Protein AF-A0A8T2PNX4-F1 (afdb_monomer_lite)

Foldseek 3Di:
DDDPDDDDDPDQPPDPDFDADEPDPDPDPLVVVVVLLSDQVSLVVQAAADDPPPPPDDDPDDPDPRDDRHDDPDDDDDDPVPDDPQKDKDWPHKHWYSPCPPVDSDTDIDTDIDIDGPPPPD

Radius of gyration: 19.98 Å; chains: 1; bounding box: 43×28×71 Å

Structure (mmCIF, N/CA/C/O backbone):
data_AF-A0A8T2PNX4-F1
#
_entry.id   AF-A0A8T2PNX4-F1
#
loop_
_atom_site.group_PDB
_atom_site.id
_atom_site.type_symbol
_atom_site.label_atom_id
_atom_site.label_alt_id
_atom_site.label_comp_id
_atom_site.label_asym_id
_atom_site.label_entity_id
_atom_site.label_seq_id
_atom_site.pdbx_PDB_ins_code
_atom_site.Cartn_x
_atom_site.Cartn_y
_atom_site.Cartn_z
_atom_site.occupancy
_atom_site.B_iso_or_equiv
_atom_site.auth_seq_id
_atom_site.auth_comp_id
_atom_site.auth_asym_id
_atom_site.auth_atom_id
_atom_site.pdbx_PDB_model_num
ATOM 1 N N . MET A 1 1 ? 21.455 2.972 33.549 1.00 36.16 1 MET A N 1
ATOM 2 C CA . MET A 1 1 ? 21.535 3.630 32.225 1.00 36.16 1 MET A CA 1
ATOM 3 C C . MET A 1 1 ? 20.439 3.042 31.347 1.00 36.16 1 MET A C 1
ATOM 5 O O . MET A 1 1 ? 20.545 1.886 30.968 1.00 36.16 1 MET A O 1
ATOM 9 N N . SER A 1 2 ? 19.340 3.772 31.134 1.00 36.62 2 SER A N 1
ATOM 10 C CA . SER A 1 2 ? 18.197 3.290 30.344 1.00 36.62 2 SER A CA 1
ATOM 11 C C . SER A 1 2 ? 18.460 3.551 28.862 1.00 36.62 2 SER A C 1
ATOM 13 O O . SER A 1 2 ? 18.650 4.699 28.459 1.00 36.62 2 SER A O 1
ATOM 15 N N . VAL A 1 3 ? 18.536 2.491 28.057 1.00 37.88 3 VAL A N 1
ATOM 16 C CA . VAL A 1 3 ? 18.733 2.596 26.608 1.00 37.88 3 VAL A CA 1
ATOM 17 C C . VAL A 1 3 ? 17.356 2.780 25.975 1.00 37.88 3 VAL A C 1
ATOM 19 O O . VAL A 1 3 ? 16.639 1.817 25.722 1.00 37.88 3 VAL A O 1
ATOM 22 N N . GLY A 1 4 ? 16.954 4.036 25.779 1.00 39.12 4 GLY A N 1
ATOM 23 C CA . GLY A 1 4 ? 15.709 4.360 25.086 1.00 39.12 4 GLY A CA 1
ATOM 24 C C . GLY A 1 4 ? 15.716 3.861 23.630 1.00 39.12 4 GLY A C 1
ATOM 25 O O . GLY A 1 4 ? 16.785 3.754 23.017 1.00 39.12 4 GLY A O 1
ATOM 26 N N . PRO A 1 5 ? 14.545 3.561 23.041 1.00 39.06 5 PRO A N 1
ATOM 27 C CA . PRO A 1 5 ? 14.461 3.070 21.672 1.00 39.06 5 PRO A CA 1
ATOM 28 C C . PRO A 1 5 ? 14.992 4.124 20.690 1.00 39.06 5 PRO A C 1
ATOM 30 O O . PRO A 1 5 ? 14.488 5.247 20.612 1.00 39.06 5 PRO A O 1
ATOM 33 N N . LYS A 1 6 ? 16.029 3.753 19.925 1.00 39.56 6 LYS A N 1
ATOM 34 C CA . LYS A 1 6 ? 16.605 4.574 18.850 1.00 39.56 6 LYS A CA 1
ATOM 35 C C . LYS A 1 6 ? 15.525 4.877 17.808 1.00 39.56 6 LYS A C 1
ATOM 37 O O . LYS A 1 6 ? 15.164 4.015 17.006 1.00 39.56 6 LYS A O 1
ATOM 42 N N . ARG A 1 7 ? 15.030 6.117 17.807 1.00 39.22 7 ARG A N 1
ATOM 43 C CA . ARG A 1 7 ? 14.176 6.655 16.741 1.00 39.22 7 ARG A CA 1
ATOM 44 C C . ARG A 1 7 ? 14.947 6.572 15.419 1.00 39.22 7 ARG A C 1
ATOM 46 O O . ARG A 1 7 ? 16.038 7.126 15.302 1.00 39.22 7 ARG A O 1
ATOM 53 N N . ARG A 1 8 ? 14.406 5.834 14.444 1.00 47.88 8 ARG A N 1
ATOM 54 C CA . ARG A 1 8 ? 14.965 5.757 13.086 1.00 47.88 8 ARG A CA 1
ATOM 55 C C . ARG A 1 8 ? 14.758 7.106 12.383 1.00 47.88 8 ARG A C 1
ATOM 57 O O . ARG A 1 8 ? 13.698 7.705 12.574 1.00 47.88 8 ARG A O 1
ATOM 64 N N . PRO A 1 9 ? 15.718 7.587 11.578 1.00 34.56 9 PRO A N 1
ATOM 65 C CA . PRO A 1 9 ? 15.535 8.821 10.832 1.00 34.56 9 PRO A CA 1
ATOM 66 C C . PRO A 1 9 ? 14.497 8.589 9.731 1.00 34.56 9 PRO A C 1
ATOM 68 O O . PRO A 1 9 ? 14.664 7.720 8.879 1.00 34.56 9 PRO A O 1
ATOM 71 N N . ALA A 1 10 ? 13.415 9.363 9.761 1.00 47.12 10 ALA A N 1
ATOM 72 C CA . ALA A 1 10 ? 12.590 9.582 8.585 1.00 47.12 10 ALA A CA 1
ATOM 73 C C . ALA A 1 10 ? 13.311 10.638 7.742 1.00 47.12 10 ALA A C 1
ATOM 75 O O . ALA A 1 10 ? 13.314 11.811 8.107 1.00 47.12 10 ALA A O 1
ATOM 76 N N . LEU A 1 11 ? 13.974 10.223 6.665 1.00 44.66 11 LEU A N 1
ATOM 77 C CA . LEU A 1 11 ? 14.591 11.144 5.715 1.00 44.66 11 LEU A CA 1
ATOM 78 C C . LEU A 1 11 ? 14.023 10.857 4.324 1.00 44.66 11 LEU A C 1
ATOM 80 O O . LEU A 1 11 ? 14.164 9.747 3.825 1.00 44.66 11 LEU A O 1
ATOM 84 N N . GLY A 1 12 ? 13.348 11.849 3.740 1.00 37.44 12 GLY A N 1
ATOM 85 C CA . GLY A 1 12 ? 12.745 11.765 2.409 1.00 37.44 12 GLY A CA 1
ATOM 86 C C . GLY A 1 12 ? 11.480 12.616 2.282 1.00 37.44 12 GLY A C 1
ATOM 87 O O . GLY A 1 12 ? 10.376 12.088 2.228 1.00 37.44 12 GLY A O 1
ATOM 88 N N . SER A 1 13 ? 11.629 13.942 2.237 1.00 37.69 13 SER A N 1
ATOM 89 C CA . SER A 1 13 ? 10.550 14.945 2.147 1.00 37.69 13 SER A CA 1
ATOM 90 C C . SER A 1 13 ? 9.967 15.142 0.733 1.00 37.69 13 SER A C 1
ATOM 92 O O . SER A 1 13 ? 9.469 16.218 0.418 1.00 37.69 13 SER A O 1
ATOM 94 N N . GLY A 1 14 ? 10.032 14.128 -0.135 1.00 42.44 14 GLY A N 1
ATOM 95 C CA . GLY A 1 14 ? 9.586 14.217 -1.536 1.00 42.44 14 GLY A CA 1
ATOM 96 C C . GLY A 1 14 ? 8.459 13.258 -1.929 1.00 42.44 14 GLY A C 1
ATOM 97 O O . GLY A 1 14 ? 8.030 13.262 -3.080 1.00 42.44 14 GLY A O 1
ATOM 98 N N . TRP A 1 15 ? 7.978 12.418 -1.008 1.00 42.00 15 TRP A N 1
ATOM 99 C CA . TRP A 1 15 ? 6.952 11.415 -1.297 1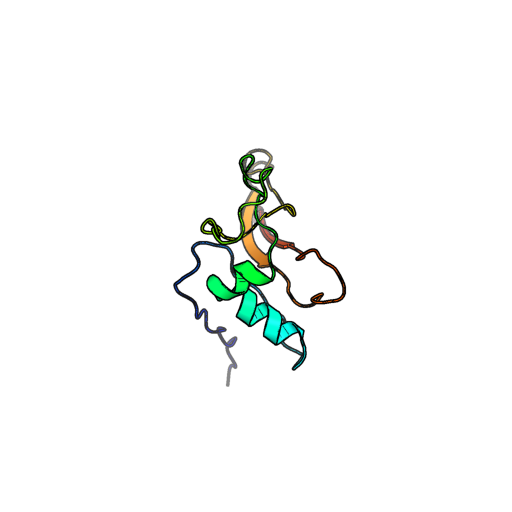.00 42.00 15 TRP A CA 1
ATOM 100 C C . TRP A 1 15 ? 5.709 11.674 -0.444 1.00 42.00 15 TRP A C 1
ATOM 102 O O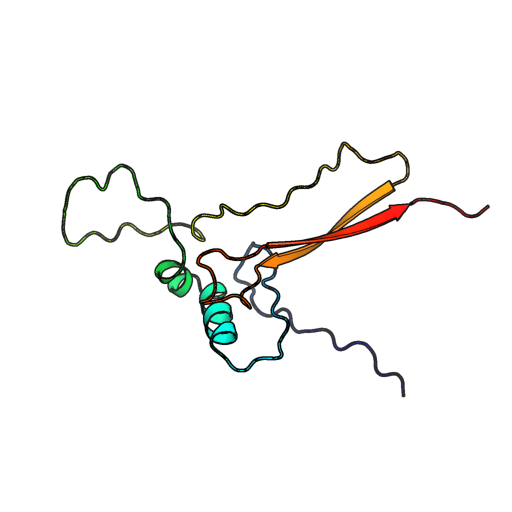 . TRP A 1 15 ? 5.710 11.410 0.752 1.00 42.00 15 TRP A O 1
ATOM 112 N N . ASN A 1 16 ? 4.615 12.134 -1.060 1.00 46.19 16 ASN A N 1
ATOM 113 C CA . ASN A 1 16 ? 3.291 12.194 -0.413 1.00 46.19 16 ASN A CA 1
ATOM 114 C C . ASN A 1 16 ? 2.630 10.798 -0.317 1.00 46.19 16 ASN A C 1
ATOM 116 O O . ASN A 1 16 ? 1.408 10.678 -0.354 1.00 46.19 16 ASN A O 1
ATOM 120 N N . GLY A 1 17 ? 3.431 9.730 -0.268 1.00 48.94 17 GLY A N 1
ATOM 121 C CA . GLY A 1 17 ? 2.977 8.344 -0.211 1.00 48.94 17 GLY A CA 1
ATOM 122 C C . GLY A 1 17 ? 3.480 7.615 1.042 1.00 48.94 17 GLY A C 1
ATOM 123 O O . GLY A 1 17 ? 4.257 8.172 1.818 1.00 48.94 17 GLY A O 1
ATOM 124 N N . PRO A 1 18 ? 3.042 6.366 1.267 1.00 55.56 18 PRO A N 1
ATOM 125 C CA . PRO A 1 18 ? 3.386 5.610 2.470 1.00 55.56 18 PRO A CA 1
ATOM 126 C C . PRO A 1 18 ? 4.891 5.378 2.692 1.00 55.56 18 PRO A C 1
ATOM 128 O O . PRO A 1 18 ? 5.674 5.286 1.753 1.00 55.56 18 PRO A O 1
ATOM 131 N N . LYS A 1 19 ? 5.317 5.212 3.945 1.00 64.25 19 LYS A N 1
ATOM 132 C CA . LYS A 1 19 ? 6.733 4.967 4.261 1.00 64.25 19 LYS A CA 1
ATOM 133 C C . LYS A 1 19 ? 7.183 3.622 3.682 1.00 64.25 19 LYS A C 1
ATOM 135 O O . LYS A 1 19 ? 6.589 2.590 3.975 1.00 64.25 19 LYS A O 1
ATOM 140 N N . ILE A 1 20 ? 8.253 3.605 2.893 1.00 60.41 20 ILE A N 1
ATOM 141 C CA . ILE A 1 20 ? 8.871 2.351 2.447 1.00 60.41 20 ILE A CA 1
ATOM 142 C C . ILE A 1 20 ? 9.672 1.797 3.631 1.00 60.41 20 ILE A C 1
ATOM 144 O O . ILE A 1 20 ? 10.553 2.473 4.161 1.00 60.41 20 ILE A O 1
ATOM 148 N N . SER A 1 21 ? 9.332 0.593 4.097 1.00 57.69 21 SER A N 1
ATOM 149 C CA . SER A 1 21 ? 9.952 -0.011 5.280 1.00 57.69 21 SER A CA 1
ATOM 150 C C . SER A 1 21 ? 10.894 -1.120 4.838 1.00 57.69 21 SER A C 1
ATOM 152 O O . SER A 1 21 ? 10.483 -2.113 4.243 1.00 57.69 21 SER A O 1
ATOM 154 N N . ALA A 1 22 ? 12.181 -0.957 5.138 1.00 53.28 22 ALA A N 1
ATOM 155 C CA . ALA A 1 22 ? 13.183 -1.996 4.955 1.00 53.28 22 ALA A CA 1
ATOM 156 C C . ALA A 1 22 ? 13.622 -2.519 6.327 1.00 53.28 22 ALA A C 1
ATOM 158 O O . ALA A 1 22 ? 14.186 -1.785 7.146 1.00 53.28 22 ALA A O 1
ATOM 159 N N . HIS A 1 23 ? 13.402 -3.807 6.593 1.00 49.88 23 HIS A N 1
ATOM 160 C CA . HIS A 1 23 ? 14.079 -4.481 7.697 1.00 49.88 23 HIS A CA 1
ATOM 161 C C . HIS A 1 23 ? 15.516 -4.785 7.253 1.00 49.88 23 HIS A C 1
ATOM 163 O O . HIS A 1 23 ? 15.800 -5.699 6.477 1.00 49.88 23 HIS A O 1
ATOM 169 N N . VAL A 1 24 ? 16.429 -3.908 7.675 1.00 46.88 24 VAL A N 1
ATOM 170 C CA . VAL A 1 24 ? 17.833 -3.927 7.268 1.00 46.88 24 VAL A CA 1
ATOM 171 C C . VAL A 1 24 ? 18.567 -5.023 8.030 1.00 46.88 24 VAL A C 1
ATOM 173 O O . VAL A 1 24 ? 18.960 -4.833 9.177 1.00 46.88 24 VAL A O 1
ATOM 176 N N . HIS A 1 25 ? 18.803 -6.146 7.358 1.00 46.75 25 HIS A N 1
ATOM 177 C CA . HIS A 1 25 ? 19.899 -7.060 7.692 1.00 46.75 25 HIS A CA 1
ATOM 178 C C . HIS A 1 25 ? 20.671 -7.560 6.467 1.00 46.75 25 HIS A C 1
ATOM 180 O O . HIS A 1 25 ? 21.436 -8.510 6.568 1.00 46.75 25 HIS A O 1
ATOM 186 N N . ASN A 1 26 ? 20.526 -6.914 5.304 1.00 44.06 26 ASN A N 1
ATOM 187 C CA . ASN A 1 26 ? 21.190 -7.390 4.094 1.00 44.06 26 ASN A CA 1
ATOM 188 C C . ASN A 1 26 ? 21.849 -6.250 3.297 1.00 44.06 26 ASN A C 1
ATOM 190 O O . ASN A 1 26 ? 21.220 -5.233 2.993 1.00 44.06 26 ASN A O 1
ATOM 194 N N . LYS A 1 27 ? 23.145 -6.391 2.991 1.00 48.28 27 LYS A N 1
ATOM 195 C CA . LYS A 1 27 ? 23.931 -5.481 2.134 1.00 48.28 27 LYS A CA 1
ATOM 196 C C . LYS A 1 27 ? 23.908 -5.975 0.673 1.00 48.28 27 LYS A C 1
ATOM 198 O O . LYS A 1 27 ? 24.950 -6.084 0.043 1.00 48.28 27 LYS A O 1
ATOM 203 N N . GLY A 1 28 ? 22.721 -6.308 0.160 1.00 61.03 28 GLY A N 1
ATOM 204 C CA . GLY A 1 28 ? 22.518 -6.910 -1.167 1.00 61.03 28 GLY A CA 1
ATOM 205 C C . GLY A 1 28 ? 21.592 -6.103 -2.100 1.00 61.03 28 GLY A C 1
ATOM 206 O O . GLY A 1 28 ? 21.278 -4.947 -1.793 1.00 61.03 28 GLY A O 1
ATOM 207 N N . PRO A 1 29 ? 21.114 -6.709 -3.212 1.00 63.00 29 PRO A N 1
ATOM 208 C CA . PRO A 1 29 ? 20.236 -6.098 -4.231 1.00 63.00 29 PRO A CA 1
ATOM 209 C C . PRO A 1 29 ? 19.015 -5.348 -3.672 1.00 63.00 29 PRO A C 1
ATOM 211 O O . PRO A 1 29 ? 18.592 -4.336 -4.228 1.00 63.00 29 PRO A O 1
ATOM 214 N N . VAL A 1 30 ? 18.521 -5.782 -2.510 1.00 65.62 30 VAL A N 1
ATOM 215 C CA . VAL A 1 30 ? 17.437 -5.156 -1.736 1.00 65.62 30 VAL A CA 1
ATOM 216 C C . VAL A 1 30 ? 17.673 -3.663 -1.469 1.00 65.62 30 VAL A C 1
ATOM 218 O O . VAL A 1 30 ? 16.759 -2.854 -1.616 1.00 65.62 30 VAL A O 1
ATOM 221 N N . ARG A 1 31 ? 18.906 -3.262 -1.116 1.00 68.81 31 ARG A N 1
ATOM 222 C CA . ARG A 1 31 ? 19.230 -1.844 -0.860 1.00 68.81 31 ARG A CA 1
ATOM 223 C C . ARG A 1 31 ? 19.169 -0.999 -2.128 1.00 68.81 31 ARG A C 1
ATOM 225 O O . ARG A 1 31 ? 18.819 0.172 -2.056 1.00 68.81 31 ARG A O 1
ATOM 232 N N . ARG A 1 32 ? 19.502 -1.586 -3.281 1.00 75.75 32 ARG A N 1
ATOM 233 C CA . ARG A 1 32 ? 19.473 -0.884 -4.569 1.00 75.75 32 ARG A CA 1
ATOM 234 C C . ARG A 1 32 ? 18.038 -0.545 -4.960 1.00 75.75 32 ARG A C 1
ATOM 236 O O . ARG A 1 32 ? 17.772 0.586 -5.337 1.00 75.75 32 ARG A O 1
ATOM 243 N N . ILE A 1 33 ? 17.119 -1.498 -4.816 1.00 80.38 33 ILE A N 1
ATOM 244 C CA . ILE A 1 33 ? 15.707 -1.287 -5.163 1.00 80.38 33 ILE A CA 1
ATOM 245 C C . ILE A 1 33 ? 15.022 -0.327 -4.189 1.00 80.38 33 ILE A C 1
ATOM 247 O O . ILE A 1 33 ? 14.204 0.476 -4.621 1.00 80.38 33 ILE A O 1
ATOM 251 N N . LEU A 1 34 ? 15.411 -0.323 -2.910 1.00 79.25 34 LEU A N 1
ATOM 252 C CA . LEU A 1 34 ? 14.959 0.704 -1.968 1.00 79.25 34 LEU A CA 1
ATOM 253 C C . LEU A 1 34 ? 15.298 2.121 -2.462 1.00 79.25 34 LEU A C 1
ATOM 255 O O . LEU A 1 34 ? 14.402 2.950 -2.582 1.00 79.25 34 LEU A O 1
ATOM 259 N N . LEU A 1 35 ? 16.562 2.366 -2.822 1.00 81.12 35 LEU A N 1
ATOM 260 C CA . LEU A 1 35 ? 17.001 3.664 -3.349 1.00 81.12 35 LEU A CA 1
ATOM 261 C C . LEU A 1 35 ? 16.260 4.024 -4.647 1.00 81.12 35 LEU A C 1
ATOM 263 O O . LEU A 1 35 ? 15.793 5.147 -4.810 1.00 81.12 35 LEU A O 1
ATOM 267 N N . VAL A 1 36 ? 16.086 3.057 -5.553 1.00 82.94 36 VAL A N 1
ATOM 268 C CA . VAL A 1 36 ? 15.296 3.239 -6.784 1.00 82.94 36 VAL A CA 1
ATOM 269 C C . VAL A 1 36 ? 13.861 3.662 -6.471 1.00 82.94 36 VAL A C 1
ATOM 271 O O . VAL A 1 36 ? 13.320 4.532 -7.145 1.00 82.94 36 VAL A O 1
ATOM 274 N N . MET A 1 37 ? 13.233 3.074 -5.452 1.00 82.38 37 MET A N 1
ATOM 275 C CA . MET A 1 37 ? 11.866 3.425 -5.081 1.00 82.38 37 MET A CA 1
ATOM 276 C C . MET A 1 37 ? 11.751 4.819 -4.460 1.00 82.38 37 MET A C 1
ATOM 278 O O . MET A 1 37 ? 10.712 5.457 -4.622 1.00 82.38 37 MET A O 1
ATOM 282 N N . GLU A 1 38 ? 12.793 5.323 -3.804 1.00 80.88 38 GLU A N 1
ATOM 283 C CA . GLU A 1 38 ? 12.814 6.673 -3.228 1.00 80.88 38 GLU A CA 1
ATOM 284 C C . GLU A 1 38 ? 12.941 7.764 -4.313 1.00 80.88 38 GLU A C 1
ATOM 286 O O . GLU A 1 38 ? 12.330 8.829 -4.194 1.00 80.88 38 GLU A O 1
ATOM 291 N N . HIS A 1 39 ? 13.621 7.478 -5.431 1.00 81.38 39 HIS A N 1
ATOM 292 C CA . HIS A 1 39 ? 13.847 8.429 -6.529 1.00 81.38 39 HIS A CA 1
ATOM 293 C C . HIS A 1 39 ? 12.822 8.299 -7.671 1.00 81.38 39 HIS A C 1
ATOM 295 O O . HIS A 1 39 ? 12.685 7.244 -8.285 1.00 81.38 39 HIS A O 1
ATOM 301 N N . GLU A 1 40 ? 12.120 9.384 -8.021 1.00 78.56 40 GLU A N 1
ATOM 302 C CA . GLU A 1 40 ? 11.071 9.357 -9.058 1.00 78.56 40 GLU A CA 1
ATOM 303 C C . GLU A 1 40 ? 11.584 8.925 -10.435 1.00 78.56 40 GLU A C 1
ATOM 305 O O . GLU A 1 40 ? 10.947 8.135 -11.131 1.00 78.56 40 GLU A O 1
ATOM 310 N N . GLU A 1 41 ? 12.751 9.416 -10.822 1.00 80.31 41 GLU A N 1
ATOM 311 C CA . GLU A 1 41 ? 13.382 9.140 -12.107 1.00 80.31 41 GLU A CA 1
ATOM 312 C C . GLU A 1 41 ? 13.766 7.667 -12.214 1.00 80.31 41 GLU A C 1
ATOM 314 O O . GLU A 1 41 ? 13.565 7.054 -13.260 1.00 80.31 41 GLU A O 1
ATOM 319 N N . ALA A 1 42 ? 14.241 7.083 -11.114 1.00 82.00 42 ALA A N 1
ATOM 320 C CA . ALA A 1 42 ? 14.589 5.673 -11.051 1.00 82.00 42 ALA A CA 1
ATOM 321 C C . ALA A 1 42 ? 13.332 4.787 -11.067 1.00 82.00 42 ALA A C 1
ATOM 323 O O . ALA A 1 42 ? 13.314 3.758 -11.739 1.00 82.00 42 ALA A O 1
ATOM 324 N N . ARG A 1 43 ? 12.229 5.208 -10.429 1.00 85.00 43 ARG A N 1
ATOM 325 C CA . ARG A 1 43 ? 10.946 4.480 -10.494 1.00 85.00 43 ARG A CA 1
ATOM 326 C C . ARG A 1 43 ? 10.442 4.278 -11.926 1.00 85.00 43 ARG A C 1
ATOM 328 O O . ARG A 1 43 ? 9.824 3.254 -12.197 1.00 85.00 43 ARG A O 1
ATOM 335 N N . LYS A 1 44 ? 10.722 5.205 -12.847 1.00 81.94 44 LYS A N 1
ATOM 336 C CA . LYS A 1 44 ? 10.295 5.126 -14.260 1.00 81.94 44 LYS A CA 1
ATOM 337 C C . LYS A 1 44 ? 10.927 3.961 -15.028 1.00 81.94 44 LYS A C 1
ATOM 339 O O . LYS A 1 44 ? 10.357 3.531 -16.026 1.00 81.94 44 LYS A O 1
ATOM 344 N N . GLU A 1 45 ? 12.075 3.462 -14.577 1.00 82.44 45 GLU A N 1
ATOM 345 C CA . GLU A 1 45 ? 12.780 2.336 -15.200 1.00 82.44 45 GLU A CA 1
ATOM 346 C C . GLU A 1 45 ? 12.303 0.976 -14.664 1.00 82.44 45 GLU A C 1
ATOM 348 O O . GLU A 1 45 ? 12.306 -0.005 -15.401 1.00 82.44 45 GLU A O 1
ATOM 353 N N . TYR A 1 46 ? 11.849 0.925 -13.406 1.00 80.81 46 TYR A N 1
ATOM 354 C CA . TYR A 1 46 ? 11.538 -0.333 -12.713 1.00 80.81 46 TYR A CA 1
ATOM 355 C C . TYR A 1 46 ? 10.041 -0.569 -12.476 1.00 80.81 46 TYR A C 1
ATOM 357 O O . TYR A 1 46 ? 9.635 -1.712 -12.288 1.00 80.81 46 TYR A O 1
ATOM 365 N N . LEU A 1 47 ? 9.206 0.476 -12.475 1.00 84.69 47 LEU A N 1
ATOM 366 C CA . LEU A 1 47 ? 7.759 0.337 -12.308 1.00 84.69 47 LEU A CA 1
ATOM 367 C C . LEU A 1 47 ? 7.047 0.338 -13.654 1.00 84.69 47 LEU A C 1
ATOM 369 O O . LEU A 1 47 ? 7.352 1.117 -14.554 1.00 84.69 47 LEU A O 1
ATOM 373 N N . VAL A 1 48 ? 6.016 -0.495 -13.763 1.00 83.44 48 VAL A N 1
ATOM 374 C CA . VAL A 1 48 ? 5.136 -0.497 -14.931 1.00 83.44 48 VAL A CA 1
ATOM 375 C C . VAL A 1 48 ? 4.221 0.720 -14.860 1.00 83.44 48 VAL A C 1
ATOM 377 O O . VAL A 1 48 ? 3.525 0.918 -13.869 1.00 83.44 48 VAL A O 1
ATOM 380 N N . TYR A 1 49 ? 4.162 1.517 -15.924 1.00 80.94 49 TYR A N 1
ATOM 381 C CA . TYR A 1 49 ? 3.230 2.640 -16.053 1.00 80.94 49 TYR A CA 1
ATOM 382 C C . TYR A 1 49 ? 2.059 2.279 -16.976 1.00 80.94 49 TYR A C 1
ATOM 384 O O . TYR A 1 49 ? 2.192 1.390 -17.821 1.00 80.94 49 TYR A O 1
ATOM 392 N N . PRO A 1 50 ? 0.892 2.936 -16.841 1.00 74.56 50 PRO A N 1
ATOM 393 C CA . PRO A 1 50 ? -0.197 2.754 -17.791 1.00 74.56 50 PRO A CA 1
ATOM 394 C C . PRO A 1 50 ? 0.276 3.103 -19.205 1.00 74.56 50 PRO A C 1
ATOM 396 O O . PRO A 1 50 ? 0.782 4.201 -19.442 1.00 74.56 50 PRO A O 1
ATOM 399 N N . VAL A 1 51 ? 0.093 2.183 -20.153 1.00 68.94 51 VAL A N 1
ATOM 400 C CA . VAL A 1 51 ? 0.389 2.454 -21.563 1.00 68.94 51 VAL A CA 1
ATOM 401 C C . VAL A 1 51 ? -0.727 3.341 -22.106 1.00 68.94 51 VAL A C 1
ATOM 403 O O . VAL A 1 51 ? -1.905 2.981 -22.065 1.00 68.94 51 VAL A O 1
ATOM 406 N N . GLY A 1 52 ? -0.378 4.538 -22.577 1.00 59.06 52 GLY A N 1
ATOM 407 C CA . GLY A 1 52 ? -1.357 5.452 -23.152 1.00 59.06 52 GLY A CA 1
ATOM 408 C C . GLY A 1 52 ? -2.002 4.838 -24.396 1.00 59.06 52 GLY A C 1
ATOM 409 O O . GLY A 1 52 ? -1.303 4.386 -25.300 1.00 59.06 52 GLY A O 1
ATOM 410 N N . LYS A 1 53 ? -3.338 4.893 -24.497 1.00 60.94 53 LYS A N 1
ATOM 411 C CA . LYS A 1 53 ? -4.124 4.362 -25.635 1.00 60.94 53 LYS A CA 1
ATOM 412 C C . LYS A 1 53 ? -3.740 4.939 -27.015 1.00 60.94 53 LYS A C 1
ATOM 414 O O . LYS A 1 53 ? -4.223 4.457 -28.029 1.00 60.94 53 LYS A O 1
ATOM 419 N N . LYS A 1 54 ? -2.878 5.963 -27.073 1.00 54.31 54 LYS A N 1
ATOM 420 C CA . LYS A 1 54 ? -2.368 6.570 -28.317 1.00 54.31 54 LYS A CA 1
ATOM 421 C C . LYS A 1 54 ? -1.071 5.931 -28.843 1.00 54.31 54 LYS A C 1
ATOM 423 O O . LYS A 1 54 ? -0.625 6.296 -29.925 1.00 54.31 54 LYS A O 1
ATOM 428 N N . GLN A 1 55 ? -0.470 4.967 -28.140 1.00 52.69 55 GLN A N 1
ATOM 429 C CA . GLN A 1 55 ? 0.707 4.230 -28.621 1.00 52.69 55 GLN A CA 1
ATOM 430 C C . GLN A 1 55 ? 0.318 2.944 -29.373 1.00 52.69 55 GLN A C 1
ATOM 432 O O . GLN A 1 55 ? 0.750 1.852 -29.031 1.00 52.69 55 GLN A O 1
ATOM 437 N N . CYS A 1 56 ? -0.477 3.075 -30.438 1.00 45.03 56 CYS A N 1
ATOM 438 C CA . CYS A 1 56 ? -0.590 2.046 -31.484 1.00 45.03 56 CYS A CA 1
ATOM 439 C C . CYS A 1 56 ? -0.044 2.550 -32.834 1.00 45.03 56 CYS A C 1
ATOM 441 O O . CYS A 1 56 ? -0.402 2.073 -33.903 1.00 45.03 56 CYS A O 1
ATOM 443 N N . SER A 1 57 ? 0.863 3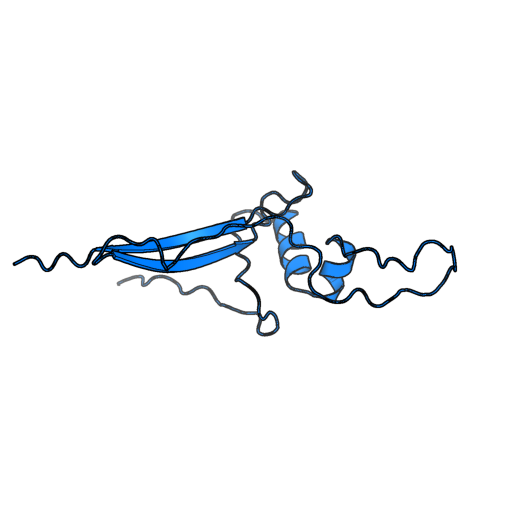.526 -32.807 1.00 46.31 57 SER A N 1
ATOM 444 C CA . SER A 1 57 ? 1.599 3.939 -33.999 1.00 46.31 57 SER A CA 1
ATOM 445 C C . SER A 1 57 ? 3.052 4.182 -33.630 1.00 46.31 57 SER A C 1
ATOM 447 O O . SER A 1 57 ? 3.379 5.131 -32.916 1.00 46.31 57 SER A O 1
ATOM 449 N N . LYS A 1 58 ? 3.912 3.286 -34.113 1.00 50.88 58 LYS A N 1
ATOM 450 C CA . LYS A 1 58 ? 5.372 3.349 -34.059 1.00 50.88 58 LYS A CA 1
ATOM 451 C C . LYS A 1 58 ? 5.864 4.703 -34.603 1.00 50.88 58 LYS A C 1
ATOM 453 O O . LYS A 1 58 ? 6.139 4.826 -35.789 1.00 50.88 58 LYS A O 1
ATOM 458 N N . LYS A 1 59 ? 5.997 5.729 -33.759 1.00 45.50 59 LYS A N 1
ATOM 459 C CA . LYS A 1 59 ? 6.815 6.913 -34.056 1.00 45.50 59 LYS A CA 1
ATOM 460 C C . LYS A 1 59 ? 7.986 6.929 -33.085 1.00 45.50 59 LYS A C 1
ATOM 462 O O . LYS A 1 59 ? 7.851 7.223 -31.901 1.00 45.50 59 LYS A O 1
ATOM 467 N N . LYS A 1 60 ? 9.135 6.513 -33.613 1.00 45.88 60 LYS A N 1
ATOM 468 C CA . LYS A 1 60 ? 10.442 6.520 -32.960 1.00 45.88 60 LYS A CA 1
ATOM 469 C C . LYS A 1 60 ? 10.740 7.956 -32.503 1.00 45.88 60 LYS A C 1
ATOM 471 O O . LYS A 1 60 ? 10.837 8.839 -33.345 1.00 45.88 60 LYS A O 1
ATOM 476 N N . GLY A 1 61 ? 10.849 8.188 -31.193 1.00 50.25 61 GLY A N 1
ATOM 477 C CA . GLY A 1 61 ? 11.438 9.421 -30.649 1.00 50.25 61 GLY A CA 1
ATOM 478 C C . GLY A 1 61 ? 10.626 10.203 -29.613 1.00 50.25 61 GLY A C 1
ATOM 479 O O . GLY A 1 61 ? 11.221 11.011 -28.910 1.00 50.25 61 GLY A O 1
ATOM 480 N N . GLN A 1 62 ? 9.322 9.966 -29.437 1.00 46.94 62 GLN A N 1
ATOM 481 C CA . GLN A 1 62 ? 8.541 10.702 -28.430 1.00 46.94 62 GLN A CA 1
ATOM 482 C C . GLN A 1 62 ? 8.351 9.866 -27.159 1.00 46.94 62 GLN A C 1
ATOM 484 O O . GLN A 1 62 ? 7.447 9.038 -27.060 1.00 46.94 62 GLN A O 1
ATOM 489 N N . LYS A 1 63 ? 9.229 10.079 -26.171 1.00 51.62 63 LYS A N 1
ATOM 490 C CA . LYS A 1 63 ? 9.015 9.605 -24.799 1.00 51.62 63 LYS A CA 1
ATOM 491 C C . LYS A 1 63 ? 7.928 10.487 -24.181 1.00 51.62 63 LYS A C 1
ATOM 493 O O . LYS A 1 63 ? 8.222 11.572 -23.691 1.00 51.62 63 LYS A O 1
ATOM 498 N N . THR A 1 64 ? 6.664 10.071 -24.253 1.00 56.25 64 THR A N 1
ATOM 499 C CA . THR A 1 64 ? 5.604 10.692 -23.443 1.00 56.25 64 THR A CA 1
ATOM 500 C C . THR A 1 64 ? 6.043 10.684 -21.977 1.00 56.25 64 THR A C 1
ATOM 502 O O . THR A 1 64 ? 6.487 9.629 -21.516 1.00 56.25 64 THR A O 1
ATOM 505 N N . PRO A 1 65 ? 5.946 11.808 -21.240 1.00 55.72 65 PRO A N 1
ATOM 506 C CA . PRO A 1 65 ? 6.322 11.835 -19.833 1.00 55.72 65 PRO A CA 1
ATOM 507 C C . PRO A 1 65 ? 5.522 10.777 -19.070 1.00 55.72 65 PRO A C 1
ATOM 509 O O . PRO A 1 65 ? 4.293 10.850 -19.002 1.00 55.72 65 PRO A O 1
ATOM 512 N N . LEU A 1 66 ? 6.209 9.770 -18.525 1.00 58.88 66 LEU A N 1
ATOM 513 C CA . LEU A 1 66 ? 5.599 8.81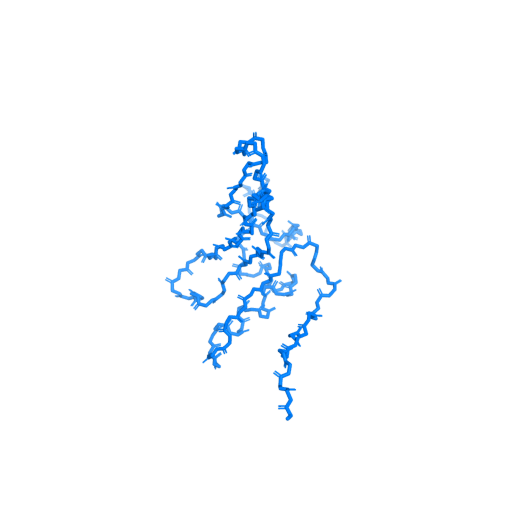3 -17.607 1.00 58.88 66 LEU A CA 1
ATOM 514 C C . LEU A 1 66 ? 5.195 9.593 -16.355 1.00 58.88 66 LEU A C 1
ATOM 516 O O . LEU A 1 66 ? 6.049 10.054 -15.599 1.00 58.88 66 LEU A O 1
ATOM 520 N N . ARG A 1 67 ? 3.891 9.822 -16.190 1.00 63.28 67 ARG A N 1
ATOM 521 C CA . ARG A 1 67 ? 3.335 10.626 -15.098 1.00 63.28 67 ARG A CA 1
ATOM 522 C C . ARG A 1 67 ? 2.930 9.716 -13.938 1.00 63.28 67 ARG A C 1
ATOM 524 O O . ARG A 1 67 ? 2.213 8.741 -14.149 1.00 63.28 67 ARG A O 1
ATOM 531 N N . GLY A 1 68 ? 3.342 10.065 -12.718 1.00 69.25 68 GLY A N 1
ATOM 532 C CA . GLY A 1 68 ? 2.946 9.381 -11.479 1.00 69.25 68 GLY A CA 1
ATOM 533 C C . GLY A 1 68 ? 3.978 8.383 -10.942 1.00 69.25 68 GLY A C 1
ATOM 534 O O . GLY A 1 68 ? 5.136 8.376 -11.351 1.00 69.25 68 GLY A O 1
ATOM 535 N N . ASN A 1 69 ? 3.547 7.521 -10.020 1.00 74.88 69 ASN A N 1
ATOM 536 C CA . ASN A 1 69 ? 4.403 6.576 -9.286 1.00 74.88 69 ASN A CA 1
ATOM 537 C C . ASN A 1 69 ? 4.265 5.123 -9.782 1.00 74.88 69 ASN A C 1
ATOM 539 O O . ASN A 1 69 ? 4.346 4.193 -8.988 1.00 74.88 69 ASN A O 1
ATOM 543 N N . GLY A 1 70 ? 4.019 4.926 -11.079 1.00 77.56 70 GLY A N 1
ATOM 544 C CA . GLY A 1 70 ? 3.744 3.609 -11.656 1.00 77.56 70 GLY A CA 1
ATOM 545 C C . GLY A 1 70 ? 2.325 3.108 -11.363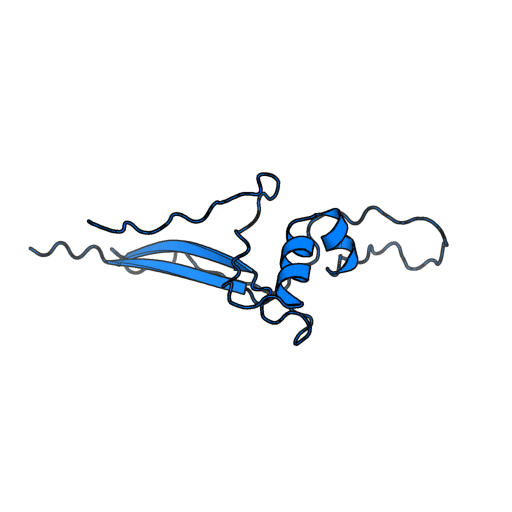 1.00 77.56 70 GLY A C 1
ATOM 546 O O . GLY A 1 70 ? 1.483 3.818 -10.808 1.00 77.56 70 GLY A O 1
ATOM 547 N N . ARG A 1 71 ? 2.036 1.878 -11.787 1.00 82.12 71 ARG A N 1
ATOM 548 C CA . ARG A 1 71 ? 0.771 1.177 -11.548 1.00 82.12 71 ARG A CA 1
ATOM 549 C C . ARG A 1 71 ? 0.815 0.508 -10.176 1.00 82.12 71 ARG A C 1
ATOM 551 O O . ARG A 1 71 ? 1.585 -0.423 -9.977 1.00 82.12 71 ARG A O 1
ATOM 558 N N . ARG A 1 72 ? -0.053 0.934 -9.258 1.00 85.06 72 ARG A N 1
ATOM 559 C CA . ARG A 1 72 ? -0.338 0.195 -8.021 1.00 85.06 72 ARG A CA 1
ATOM 560 C C . ARG A 1 72 ? -1.465 -0.790 -8.307 1.00 85.06 72 ARG A C 1
ATOM 562 O O . ARG A 1 72 ? -2.552 -0.353 -8.662 1.00 85.06 72 ARG A O 1
ATOM 569 N N . ILE A 1 73 ? -1.182 -2.083 -8.216 1.00 88.19 73 ILE A N 1
ATOM 570 C CA . ILE A 1 73 ? -2.163 -3.159 -8.446 1.00 88.19 73 ILE A CA 1
ATOM 571 C C . ILE A 1 73 ? -2.354 -4.056 -7.219 1.00 88.19 73 ILE A C 1
ATOM 573 O O . ILE A 1 73 ? -3.351 -4.764 -7.141 1.00 88.19 73 ILE A O 1
ATOM 577 N N . ASP A 1 74 ? -1.456 -3.949 -6.239 1.00 90.19 74 ASP A N 1
ATOM 578 C CA . ASP A 1 74 ? -1.532 -4.639 -4.956 1.00 90.19 74 ASP A CA 1
ATOM 579 C C . ASP A 1 74 ? -2.123 -3.701 -3.886 1.00 90.19 74 ASP A C 1
ATOM 581 O O . ASP A 1 74 ? -1.637 -2.581 -3.660 1.00 90.19 74 ASP A O 1
ATOM 585 N N . TYR A 1 75 ? -3.205 -4.146 -3.239 1.00 91.25 75 TYR A N 1
ATOM 586 C CA . TYR A 1 75 ? -3.987 -3.348 -2.293 1.00 91.25 75 TYR A CA 1
ATOM 587 C C . TYR A 1 75 ? -4.275 -4.117 -1.005 1.00 91.25 75 TYR A C 1
ATOM 589 O O . TYR A 1 75 ? -4.579 -5.305 -1.028 1.00 91.25 75 TYR A O 1
ATOM 597 N N . ILE A 1 76 ? -4.248 -3.389 0.111 1.00 92.62 76 ILE A N 1
ATOM 598 C CA . ILE A 1 76 ? -4.817 -3.807 1.391 1.00 92.62 76 ILE A CA 1
ATOM 599 C C . ILE A 1 76 ? -5.762 -2.685 1.812 1.00 92.62 76 ILE A C 1
ATOM 601 O O . ILE A 1 76 ? -5.370 -1.516 1.795 1.00 92.62 76 ILE A O 1
ATOM 605 N N . LEU A 1 77 ? -7.005 -3.039 2.128 1.00 92.38 77 LEU A N 1
ATOM 606 C CA . LEU A 1 77 ? -8.074 -2.109 2.482 1.00 92.38 77 LEU A CA 1
ATOM 607 C C . LEU A 1 77 ? -8.625 -2.481 3.862 1.00 92.38 77 LEU A C 1
ATOM 609 O O . LEU A 1 77 ? -8.628 -3.654 4.231 1.00 92.38 77 LEU A O 1
ATOM 613 N N . TYR A 1 78 ? -9.104 -1.488 4.607 1.00 90.25 78 TYR A N 1
ATOM 614 C CA . TYR A 1 78 ? -9.876 -1.682 5.835 1.00 90.25 78 TYR A CA 1
ATOM 615 C C . TYR A 1 78 ? -11.091 -0.748 5.811 1.00 90.25 78 TYR A C 1
ATOM 617 O O . TYR A 1 78 ? -11.074 0.259 5.102 1.00 90.25 78 TYR A O 1
ATOM 625 N N . SER A 1 79 ? -12.145 -1.098 6.550 1.00 87.88 79 SER A N 1
ATOM 626 C CA . SER A 1 79 ? -13.349 -0.273 6.680 1.00 87.88 79 SER A CA 1
ATOM 627 C C . SER A 1 79 ? -13.412 0.363 8.063 1.00 87.88 79 SER A C 1
ATOM 629 O O . SER A 1 79 ? -13.220 -0.316 9.073 1.00 87.88 79 SER A O 1
ATOM 631 N N . GLU A 1 80 ? -13.703 1.662 8.103 1.00 82.38 80 GLU A N 1
ATOM 632 C CA . GLU A 1 80 ? -13.971 2.378 9.352 1.00 82.38 80 GLU A CA 1
ATOM 633 C C . GLU A 1 80 ? -15.414 2.203 9.836 1.00 82.38 80 GLU A C 1
ATOM 635 O O . GLU A 1 80 ? -15.675 2.287 11.030 1.00 82.38 80 GLU A O 1
ATOM 640 N N . GLU A 1 81 ? -16.332 1.886 8.925 1.00 81.25 81 GLU A N 1
ATOM 641 C CA . GLU A 1 81 ? -17.771 1.800 9.197 1.00 81.25 81 GLU A CA 1
ATOM 642 C C . GLU A 1 81 ? -18.172 0.471 9.851 1.00 81.25 81 GLU A C 1
ATOM 644 O O . GLU A 1 81 ? -19.169 0.394 10.565 1.00 81.25 81 GLU A O 1
ATOM 649 N N . VAL A 1 82 ? -17.388 -0.587 9.629 1.00 77.00 82 VAL A N 1
ATOM 650 C CA . VAL A 1 82 ? -17.671 -1.945 10.118 1.00 77.00 82 VAL A CA 1
ATOM 651 C C . VAL A 1 82 ? -16.820 -2.234 11.357 1.00 77.00 82 VAL A C 1
ATOM 653 O O . VAL A 1 82 ? -15.995 -3.147 11.366 1.00 77.00 82 VAL A O 1
ATOM 656 N N . GLN A 1 83 ? -16.978 -1.419 12.402 1.00 78.31 83 GLN A N 1
ATOM 657 C CA . GLN A 1 83 ? -16.303 -1.614 13.689 1.00 78.31 83 GLN A CA 1
ATOM 658 C C . GLN A 1 83 ? -17.329 -1.911 14.788 1.00 78.31 83 GLN A C 1
ATOM 660 O O . GLN A 1 83 ? -18.352 -1.228 14.868 1.00 78.31 83 GLN A O 1
ATOM 665 N N . PRO A 1 84 ? -17.085 -2.913 15.655 1.00 80.94 84 PRO A N 1
ATOM 666 C CA . PRO A 1 84 ? -17.920 -3.115 16.828 1.00 80.94 84 PRO A CA 1
ATOM 667 C C . PRO A 1 84 ? -17.954 -1.848 17.703 1.00 80.94 84 PRO A C 1
ATOM 669 O O . PRO A 1 84 ? -16.930 -1.169 17.834 1.00 80.94 84 PRO A O 1
ATOM 672 N N . PRO A 1 85 ? -19.093 -1.525 18.341 1.00 80.94 85 PRO A N 1
ATOM 673 C CA . PRO A 1 85 ? -19.180 -0.391 19.254 1.00 80.94 85 PRO A CA 1
ATOM 674 C C . PRO A 1 85 ? -18.083 -0.440 20.327 1.00 80.94 85 PRO A C 1
ATOM 676 O O . PRO A 1 85 ? -17.832 -1.484 20.928 1.00 80.94 85 PRO A O 1
ATOM 679 N N . GLY A 1 86 ? -17.413 0.690 20.560 1.00 83.38 86 GLY A N 1
ATOM 680 C CA . GLY A 1 86 ? -16.330 0.798 21.545 1.00 83.38 86 GLY A CA 1
ATOM 681 C C . GLY A 1 86 ? -14.964 0.286 21.073 1.00 83.38 86 GLY A C 1
ATOM 682 O O . GLY A 1 86 ? -14.000 0.350 21.837 1.00 83.38 86 GLY A O 1
ATOM 683 N N . TRP A 1 87 ? -14.847 -0.196 19.833 1.00 87.19 87 TRP A N 1
ATOM 684 C CA . TRP A 1 87 ? -13.561 -0.506 19.216 1.00 87.19 87 TRP A CA 1
ATOM 685 C C . TRP A 1 87 ? -13.070 0.710 18.439 1.00 87.19 87 TRP A C 1
ATOM 687 O O . TRP A 1 87 ? -13.834 1.374 17.744 1.00 87.19 87 TRP A O 1
ATOM 697 N N . LYS A 1 88 ? -11.778 0.999 18.559 1.00 88.81 88 LYS A N 1
ATOM 698 C CA . LYS A 1 88 ? -11.088 2.006 17.760 1.00 88.81 88 LYS A CA 1
ATOM 699 C C . LYS A 1 88 ? -9.979 1.315 16.989 1.00 88.81 88 LYS A C 1
ATOM 701 O O . LYS A 1 88 ? -9.035 0.801 17.590 1.00 88.81 88 LYS A O 1
ATOM 706 N N . VAL A 1 89 ? -10.103 1.311 15.668 1.00 90.75 89 VAL A N 1
ATOM 707 C CA . VAL A 1 89 ? -9.076 0.810 14.751 1.00 90.75 89 VAL A CA 1
ATOM 708 C C . VAL A 1 89 ? -8.392 1.986 14.061 1.00 90.75 89 VAL A C 1
ATOM 710 O O . VAL A 1 89 ? -9.060 2.878 13.546 1.00 90.75 89 VAL A O 1
ATOM 713 N N . ALA A 1 90 ? -7.061 1.996 14.038 1.00 90.31 90 ALA A N 1
ATOM 714 C CA . ALA A 1 90 ? -6.264 2.993 13.327 1.00 90.31 90 ALA A CA 1
ATOM 715 C C . ALA A 1 90 ? -5.130 2.329 12.538 1.00 90.31 90 ALA A C 1
ATOM 717 O O . ALA A 1 90 ? -4.530 1.361 13.004 1.00 90.31 90 ALA A O 1
ATOM 718 N N . VAL A 1 91 ? -4.790 2.863 11.362 1.00 92.12 91 VAL A N 1
ATOM 719 C CA . VAL A 1 91 ? -3.599 2.420 10.619 1.00 92.12 91 VAL A CA 1
ATOM 720 C C . VAL A 1 91 ? -2.350 2.947 11.313 1.00 92.12 91 VAL A C 1
ATOM 722 O O . VAL A 1 91 ? -2.091 4.147 11.332 1.00 92.12 91 VAL A O 1
ATOM 725 N N . GLU A 1 92 ? -1.561 2.038 11.872 1.00 93.12 92 GLU A N 1
ATOM 726 C CA . GLU A 1 92 ? -0.317 2.359 12.567 1.00 93.12 92 GLU A CA 1
ATOM 727 C C . GLU A 1 92 ? 0.868 2.433 11.595 1.00 93.12 92 GLU A C 1
ATOM 729 O O . GLU A 1 92 ? 1.718 3.321 11.681 1.00 93.12 92 GLU A O 1
ATOM 734 N N . GLU A 1 93 ? 0.924 1.504 10.640 1.00 92.44 93 GLU A N 1
ATOM 735 C CA . GLU A 1 93 ? 1.979 1.441 9.635 1.00 92.44 93 GLU A CA 1
ATOM 736 C C . GLU A 1 93 ? 1.397 0.988 8.297 1.00 92.44 93 GLU A C 1
ATOM 738 O O . GLU A 1 93 ? 0.597 0.059 8.238 1.00 92.44 93 GLU A O 1
ATOM 743 N N . TYR A 1 94 ? 1.832 1.620 7.212 1.00 90.62 94 TYR A N 1
ATOM 744 C CA . TYR A 1 94 ? 1.639 1.123 5.856 1.00 90.62 94 TYR A CA 1
ATOM 745 C C . TYR A 1 94 ? 2.985 1.190 5.147 1.00 90.62 94 TYR A C 1
ATOM 747 O O . TYR A 1 94 ? 3.630 2.244 5.166 1.00 90.62 94 TYR A O 1
ATOM 755 N N . SER A 1 95 ? 3.397 0.098 4.504 1.00 89.62 95 SER A N 1
ATOM 756 C CA . SER A 1 95 ? 4.678 0.044 3.806 1.00 89.62 95 SER A CA 1
ATOM 757 C C . SER A 1 95 ? 4.687 -0.825 2.552 1.00 89.62 95 SER A C 1
ATOM 759 O O . SER A 1 95 ? 3.887 -1.744 2.384 1.00 89.62 95 SER A O 1
ATOM 761 N N . PHE A 1 96 ? 5.626 -0.502 1.662 1.00 87.00 96 PHE A N 1
ATOM 762 C CA . PHE A 1 96 ? 6.044 -1.357 0.553 1.00 87.00 96 PHE A CA 1
ATOM 763 C C . PHE A 1 96 ? 7.322 -2.095 0.950 1.00 87.00 96 PHE A C 1
ATOM 765 O O . PHE A 1 96 ? 8.219 -1.494 1.547 1.00 87.00 96 PHE A O 1
ATOM 772 N N . ILE A 1 97 ? 7.412 -3.379 0.607 1.00 87.62 97 ILE A N 1
ATOM 773 C CA . ILE A 1 97 ? 8.521 -4.255 0.988 1.00 87.62 97 ILE A CA 1
ATOM 774 C C . ILE A 1 97 ? 9.387 -4.533 -0.240 1.00 87.62 97 ILE A C 1
ATOM 776 O O . ILE A 1 97 ? 8.935 -5.104 -1.224 1.00 87.62 97 ILE A O 1
ATOM 780 N N . THR A 1 98 ? 10.671 -4.186 -0.167 1.00 85.19 98 THR A N 1
ATOM 781 C CA . THR A 1 98 ? 11.644 -4.418 -1.254 1.00 85.19 98 THR A CA 1
ATOM 782 C C . THR A 1 98 ? 12.517 -5.647 -1.039 1.00 85.19 98 THR A C 1
ATOM 784 O O . THR A 1 98 ? 13.375 -5.957 -1.859 1.00 85.19 98 THR A O 1
ATOM 787 N N . GLN A 1 99 ? 12.333 -6.359 0.072 1.00 85.38 99 GLN A N 1
ATOM 788 C CA . GLN A 1 99 ? 13.189 -7.484 0.456 1.00 85.38 99 GLN A CA 1
ATOM 789 C C . GLN A 1 99 ? 13.079 -8.678 -0.497 1.00 85.38 99 GLN A C 1
ATOM 791 O O . GLN A 1 99 ? 14.041 -9.428 -0.621 1.00 85.38 99 GLN A O 1
ATOM 796 N N . LEU A 1 100 ? 11.947 -8.815 -1.192 1.00 84.00 100 LEU A N 1
ATOM 797 C CA . LEU A 1 100 ? 11.722 -9.844 -2.213 1.00 84.00 100 LEU A CA 1
ATOM 798 C C . LEU A 1 100 ? 12.072 -9.368 -3.629 1.00 84.00 100 LEU A C 1
ATOM 800 O O . LEU A 1 100 ? 11.732 -10.020 -4.614 1.00 84.00 100 LEU A O 1
ATOM 804 N N . ALA A 1 101 ? 12.780 -8.241 -3.727 1.00 79.75 101 ALA A N 1
ATOM 805 C CA . ALA A 1 101 ? 13.448 -7.793 -4.935 1.00 79.75 101 ALA A CA 1
ATOM 806 C C . ALA A 1 101 ? 14.078 -8.965 -5.697 1.00 79.75 101 ALA A C 1
ATOM 808 O O . ALA A 1 101 ? 14.827 -9.738 -5.102 1.00 79.75 101 ALA A O 1
ATOM 809 N N . THR A 1 102 ? 13.840 -9.051 -7.009 1.00 82.38 102 THR A N 1
ATOM 810 C CA . THR A 1 102 ? 14.378 -10.079 -7.930 1.00 82.38 102 THR A CA 1
ATOM 811 C C . THR A 1 102 ? 13.826 -11.498 -7.762 1.00 82.38 102 THR A C 1
ATOM 813 O O . THR A 1 102 ? 14.085 -12.336 -8.619 1.00 82.38 102 THR A O 1
ATOM 816 N N . LEU A 1 103 ? 13.038 -11.765 -6.716 1.00 87.06 103 LEU A N 1
ATOM 817 C CA . LEU A 1 103 ? 12.357 -13.051 -6.512 1.00 87.06 103 LEU A CA 1
ATOM 818 C C . LEU A 1 103 ? 10.917 -13.040 -7.043 1.00 87.06 103 LEU A C 1
ATOM 820 O O . LEU A 1 103 ? 10.358 -14.088 -7.345 1.00 87.06 103 LEU A O 1
ATOM 824 N N . THR A 1 104 ? 10.325 -11.853 -7.157 1.00 87.94 104 THR A N 1
ATOM 825 C CA . THR A 1 104 ? 9.005 -11.596 -7.738 1.00 87.94 104 THR A CA 1
ATOM 826 C C . THR A 1 104 ? 9.037 -10.253 -8.472 1.00 87.94 104 THR A C 1
ATOM 828 O O . THR A 1 104 ? 9.881 -9.397 -8.194 1.00 87.94 104 THR A O 1
ATOM 831 N N . ASP A 1 105 ? 8.139 -10.086 -9.433 1.00 86.50 105 ASP A N 1
ATOM 832 C CA . ASP A 1 105 ? 7.885 -8.859 -10.185 1.00 86.50 105 ASP A CA 1
ATOM 833 C C . ASP A 1 105 ? 6.868 -7.927 -9.499 1.00 86.50 105 ASP A C 1
ATOM 835 O O . ASP A 1 105 ? 6.697 -6.783 -9.925 1.00 86.50 105 ASP A O 1
ATOM 839 N N . HIS A 1 106 ? 6.244 -8.373 -8.404 1.00 89.62 106 HIS A N 1
ATOM 840 C CA . HIS A 1 106 ? 5.368 -7.563 -7.560 1.00 89.62 106 HIS A CA 1
ATOM 841 C C . HIS A 1 106 ? 6.100 -7.008 -6.333 1.00 89.62 106 HIS A C 1
ATOM 843 O O . HIS A 1 106 ? 7.039 -7.605 -5.808 1.00 89.62 106 HIS A O 1
ATOM 849 N N . LEU A 1 107 ? 5.637 -5.858 -5.838 1.00 87.75 107 LEU A N 1
ATOM 850 C CA . LEU A 1 107 ? 6.098 -5.284 -4.575 1.00 87.75 107 LEU A CA 1
ATOM 851 C C . LEU A 1 107 ? 5.095 -5.637 -3.473 1.00 87.75 107 LEU A C 1
ATOM 853 O O . LEU A 1 107 ? 3.998 -5.073 -3.468 1.00 87.75 107 LEU A O 1
ATOM 857 N N . PRO A 1 108 ? 5.446 -6.516 -2.515 1.00 90.88 108 PRO A N 1
ATOM 858 C CA . PRO A 1 108 ? 4.563 -6.804 -1.399 1.00 90.88 108 PRO A CA 1
ATOM 859 C C . PRO A 1 108 ? 4.212 -5.533 -0.624 1.00 90.88 108 PRO A C 1
ATOM 861 O O . PRO A 1 108 ? 5.053 -4.656 -0.392 1.00 90.88 108 PRO A O 1
ATOM 864 N N . VAL A 1 109 ? 2.958 -5.461 -0.198 1.00 91.75 109 VAL A N 1
ATOM 865 C CA . VAL A 1 109 ? 2.414 -4.383 0.627 1.00 91.75 109 VAL A CA 1
ATOM 866 C C . VAL A 1 109 ? 2.115 -4.914 2.023 1.00 91.75 109 VAL A C 1
ATOM 868 O O . VAL A 1 109 ? 1.727 -6.066 2.185 1.00 91.75 109 VAL A O 1
ATOM 871 N N . SER A 1 110 ? 2.308 -4.076 3.037 1.00 93.44 110 SER A N 1
ATOM 872 C CA . SER A 1 110 ? 2.019 -4.400 4.433 1.00 93.44 110 SER A CA 1
ATOM 873 C C . SER A 1 110 ? 1.243 -3.268 5.092 1.00 93.44 110 SER A C 1
ATOM 875 O O . SER A 1 110 ? 1.509 -2.092 4.834 1.00 93.44 110 SER A O 1
ATOM 877 N N . MET A 1 111 ? 0.304 -3.631 5.965 1.00 94.38 111 MET A N 1
ATOM 878 C CA . MET A 1 111 ? -0.489 -2.711 6.771 1.00 94.38 111 MET A CA 1
ATOM 879 C C . MET A 1 111 ? -0.587 -3.248 8.202 1.00 94.38 111 MET A C 1
ATOM 881 O O . MET A 1 111 ? -0.975 -4.397 8.402 1.00 94.38 111 MET A O 1
ATOM 885 N N . ARG A 1 112 ? -0.249 -2.421 9.196 1.00 94.50 112 ARG A N 1
ATOM 886 C CA . ARG A 1 112 ? -0.439 -2.715 10.621 1.00 94.50 112 ARG A CA 1
ATOM 887 C C . ARG A 1 112 ? -1.580 -1.864 11.155 1.00 94.50 112 ARG A C 1
ATOM 889 O O . ARG A 1 112 ? -1.544 -0.640 11.034 1.00 94.50 112 ARG A O 1
ATOM 896 N N . LEU A 1 113 ? -2.578 -2.521 11.734 1.00 93.38 113 LEU A N 1
ATOM 897 C CA . LEU A 1 113 ? -3.716 -1.881 12.383 1.00 93.38 113 LEU A CA 1
ATOM 898 C C . LEU A 1 113 ? -3.523 -1.934 13.900 1.00 93.38 113 LEU A C 1
ATOM 900 O O . LEU A 1 113 ? -3.296 -3.007 14.456 1.00 93.38 113 LEU A O 1
ATOM 904 N N . ALA A 1 114 ? -3.632 -0.787 14.560 1.00 93.19 114 ALA A N 1
ATOM 905 C CA . ALA A 1 114 ? -3.762 -0.700 16.005 1.00 93.19 114 ALA A CA 1
ATOM 906 C C . ALA A 1 114 ? -5.246 -0.809 16.365 1.00 93.19 114 ALA A C 1
ATOM 908 O O . ALA A 1 114 ? -6.055 -0.021 15.873 1.00 93.19 114 ALA A O 1
ATOM 909 N N . VAL A 1 115 ? -5.597 -1.779 17.208 1.00 91.69 115 VAL A N 1
ATOM 910 C CA . VAL A 1 115 ? -6.969 -2.021 17.667 1.00 91.69 115 VAL A CA 1
ATOM 911 C C . VAL A 1 115 ? -7.013 -1.810 19.173 1.00 91.69 115 VAL A C 1
ATOM 913 O O . VAL A 1 115 ? -6.269 -2.457 19.906 1.00 91.69 115 VAL A O 1
ATOM 916 N N . SER A 1 116 ? -7.879 -0.916 19.641 1.00 90.19 116 SER A N 1
ATOM 917 C CA . SER A 1 116 ? -8.130 -0.713 21.068 1.00 90.19 116 SER A CA 1
ATOM 918 C C . SER A 1 116 ? -9.609 -0.877 21.381 1.00 90.19 116 SER A C 1
ATOM 920 O O . SER A 1 116 ? -10.451 -0.315 20.683 1.00 90.19 116 SER A O 1
ATOM 922 N N . THR A 1 117 ? -9.918 -1.599 22.451 1.00 88.31 117 THR A N 1
ATOM 923 C CA . THR A 1 117 ? -11.275 -1.764 22.977 1.00 88.31 117 THR A CA 1
ATOM 924 C C . THR A 1 117 ? -11.440 -0.883 24.208 1.00 88.31 117 THR A C 1
ATOM 926 O O . THR A 1 117 ? -10.627 -0.976 25.126 1.00 88.31 117 THR A O 1
ATOM 929 N N . GLY A 1 118 ? -12.470 -0.038 24.246 1.00 69.69 118 GLY A N 1
ATOM 930 C CA . GLY A 1 118 ? -12.774 0.862 25.364 1.00 69.69 118 GLY A CA 1
ATOM 931 C C . GLY A 1 118 ? -13.323 0.158 26.608 1.00 69.69 118 GLY A C 1
ATOM 932 O O . GLY A 1 118 ? -14.351 0.574 27.130 1.00 69.69 118 GLY A O 1
ATOM 933 N N . VAL A 1 119 ? -12.683 -0.919 27.072 1.00 61.12 119 VAL A N 1
ATOM 934 C CA . VAL A 1 119 ? -13.019 -1.525 28.364 1.00 61.12 119 VAL A CA 1
ATOM 935 C C . VAL A 1 119 ? -12.461 -0.610 29.451 1.00 61.12 119 VAL A C 1
ATOM 937 O O . VAL A 1 119 ? -11.305 -0.731 29.850 1.00 61.12 119 VAL A O 1
ATOM 940 N N . GLU A 1 120 ? -13.277 0.341 29.895 1.00 57.31 120 GLU A N 1
ATOM 941 C CA . GLU A 1 120 ? -13.124 0.952 31.213 1.00 57.31 120 GLU A CA 1
ATOM 942 C C . GLU A 1 120 ? -13.258 -0.193 32.229 1.00 57.31 120 GLU A C 1
ATOM 944 O O . GLU A 1 120 ? -14.334 -0.774 32.393 1.00 57.31 120 GLU A O 1
ATOM 949 N N . VAL A 1 121 ? -12.139 -0.594 32.836 1.00 54.34 121 VAL A N 1
ATOM 950 C CA . VAL A 1 121 ? -12.155 -1.520 33.971 1.00 54.34 121 VAL A CA 1
ATOM 951 C C . VAL A 1 121 ? -12.759 -0.738 35.132 1.00 54.34 121 VAL A C 1
ATOM 953 O O . VAL A 1 121 ? -12.102 0.141 35.689 1.00 54.34 121 VAL A O 1
ATOM 956 N N . SER A 1 122 ? -14.035 -1.006 35.399 1.00 48.31 122 SER A N 1
ATOM 957 C CA . SER A 1 122 ? -14.752 -0.519 36.582 1.00 48.31 122 SER A CA 1
ATOM 958 C C . SER A 1 122 ? -14.405 -1.349 37.809 1.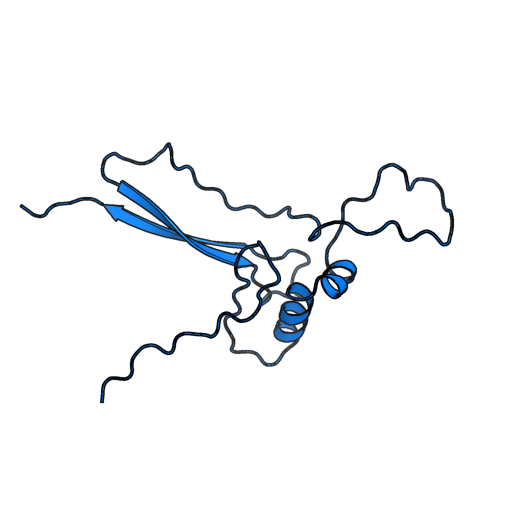00 48.31 122 SER A C 1
ATOM 960 O O . SER A 1 122 ? -14.049 -2.539 37.641 1.00 48.31 122 SER A O 1
#

Secondary structure (DSSP, 8-state):
------PPP---TT-SSPPP-------SHHHHHHHHHHSHHHHHHHSPPPPPTT-SS--TT------SS----------SSS--TTEEEEEEEEEE--TTBTTBSS--EEEEEEEEE-----

Organism: NCBI:txid121402

Sequence (122 aa):
MSVGPKRRPALGSGWNGPKISAHVHNKGPVRRILLVMEHEEARKEYLVYPVGKKQCSKKKGQKTPLRGNGRRIDYILYSEEVQPPGWKVAVEEYSFITQLATLTDHLPVSMRLAVSTGVEVS

InterPro domains:
  IPR036691 Endonuclease/exonuclease/phosphatase superfamily [G3DSA:3.60.10.10] (22-117)
  IPR036691 Endonuclease/exonuclease/phosphatase superfamily [SSF56219] (64-116)
  IPR038772 Sphingomyelinase C/Sphingomyelin phosphodiesterase 2-like [PTHR16320] (11-116)

pLDDT: mean 70.3, std 18.76, range [34.56, 94.5]